Protein AF-A0A382AWS0-F1 (afdb_monomer_lite)

Foldseek 3Di:
DAEEEEACPQQSVLVVVLCVVVVGHYAYEDCPDDDPPYDNPDDFLVRLVVHPEYEYELVDDCCVSPVPCRCPPRHYAYLQQVLLVQADAQEEEEEEDDDQVVVLVVVPVVDPQEDEEEPDDHRSSVPGPVVRNYYYYYYDLSNVVPHPDDDHPHYHYDYQDDDPCVPQVDSVSSVD

pLDDT: mean 94.0, std 4.24, range [75.38, 98.38]

Organism: NCBI:txid408172

InterPro domains:
  IPR005762 UDP-N-acetylmuramoylalanine-D-glutamate ligase MurD [PTHR43692] (3-175)
  IPR013221 Mur ligase, central [PF08245] (94-174)
  IPR018109 Folylpolyglutamate synthetase, conserved site [PS01011] (92-115)
  IPR036565 Mur-like, catalytic domain superfamily [G3DSA:3.40.1190.10] (78-176)
  IPR036565 Mur-like, catalytic domain superfamily [SSF53623] (85-174)

Radius of gyration: 16.91 Å; chains: 1; bounding box: 41×42×32 Å

Sequence (176 aa):
MKSLIFGYGITGRSFARYLQDKGIDFDIYDEEVRETPVFWQLPDREKLKSYEMVYLSPGINIKKIYPNGEFDQIPYLTDMDIFFQEDNSYKIGITGTNGKSTCCHHLNQILDDSQLIGNIGKPVLDNINTGCEYSIIELSSFQIEKVKEIKLDLGVLLNIAPDHIDHHGSFKEYSR

Structure (mmCIF, N/CA/C/O backbone):
data_AF-A0A382AWS0-F1
#
_entry.id   AF-A0A382AWS0-F1
#
loop_
_atom_site.group_PDB
_atom_site.id
_atom_site.type_symbol
_atom_site.label_atom_id
_atom_site.label_alt_id
_atom_site.label_comp_id
_atom_site.label_asym_id
_atom_site.label_entity_id
_atom_site.label_seq_id
_atom_site.pdbx_PDB_ins_code
_atom_site.Cartn_x
_atom_site.Cartn_y
_atom_site.Cartn_z
_atom_site.occupancy
_atom_site.B_iso_or_equiv
_atom_site.auth_seq_id
_atom_site.auth_comp_id
_atom_site.auth_asym_id
_atom_site.auth_atom_id
_atom_site.pdbx_PDB_model_num
ATOM 1 N N . MET A 1 1 ? 5.147 15.877 16.664 1.00 75.38 1 MET A N 1
ATOM 2 C CA . MET A 1 1 ? 5.651 16.579 15.459 1.00 75.38 1 MET A CA 1
ATOM 3 C C . MET A 1 1 ? 4.615 16.353 14.360 1.00 75.38 1 MET A C 1
ATOM 5 O O . MET A 1 1 ? 3.683 15.600 14.604 1.00 75.38 1 MET A O 1
ATOM 9 N N . LYS A 1 2 ? 4.666 17.034 13.208 1.00 93.31 2 LYS A N 1
ATOM 10 C CA . LYS A 1 2 ? 3.691 16.744 12.139 1.00 93.31 2 LYS A CA 1
ATOM 11 C C . LYS A 1 2 ? 4.070 15.468 11.390 1.00 93.31 2 LYS A C 1
ATOM 13 O O . LYS A 1 2 ? 5.247 15.116 11.321 1.00 93.31 2 LYS A O 1
ATOM 18 N N . SER A 1 3 ? 3.081 14.819 10.794 1.00 97.56 3 SER A N 1
ATOM 19 C CA . SER A 1 3 ? 3.272 13.772 9.789 1.00 97.56 3 SER A CA 1
ATOM 20 C C . SER A 1 3 ? 3.318 14.359 8.374 1.00 97.56 3 SER A C 1
ATOM 22 O O . SER A 1 3 ? 2.871 15.483 8.147 1.00 97.56 3 SER A O 1
ATOM 24 N N . LEU A 1 4 ? 3.829 13.600 7.406 1.00 98.31 4 LEU A N 1
ATOM 25 C CA . LEU A 1 4 ? 3.784 13.968 5.989 1.00 98.31 4 LEU A CA 1
ATOM 26 C C . LEU A 1 4 ? 3.063 12.895 5.186 1.00 98.31 4 LEU A C 1
ATOM 28 O O . LEU A 1 4 ? 3.493 11.749 5.190 1.00 98.31 4 LEU A O 1
ATOM 32 N N . ILE A 1 5 ? 2.036 13.269 4.430 1.00 98.19 5 ILE A N 1
ATOM 33 C CA . ILE A 1 5 ? 1.495 12.424 3.361 1.00 98.19 5 ILE A CA 1
ATOM 34 C C . ILE A 1 5 ? 2.299 12.697 2.089 1.00 98.19 5 ILE A C 1
ATOM 36 O O . ILE A 1 5 ? 2.372 13.839 1.634 1.00 98.19 5 ILE A O 1
ATOM 40 N N . PHE A 1 6 ? 2.905 11.656 1.521 1.00 97.38 6 PHE A N 1
ATOM 41 C CA . PHE A 1 6 ? 3.746 11.739 0.329 1.00 97.38 6 PHE A CA 1
ATOM 42 C C . PHE A 1 6 ? 3.038 11.067 -0.859 1.00 97.38 6 PHE A C 1
ATOM 44 O O . PHE A 1 6 ? 3.003 9.838 -0.978 1.00 97.38 6 PHE A O 1
ATOM 51 N N . GLY A 1 7 ? 2.468 11.894 -1.736 1.00 96.19 7 GLY A N 1
ATOM 52 C CA . GLY A 1 7 ? 1.540 11.524 -2.806 1.00 96.19 7 GLY A CA 1
ATOM 53 C C . GLY A 1 7 ? 0.082 11.626 -2.345 1.00 96.19 7 GLY A C 1
ATOM 54 O O . GLY A 1 7 ? -0.287 11.055 -1.320 1.00 96.19 7 GLY A O 1
ATOM 55 N N . TYR A 1 8 ? -0.756 12.327 -3.112 1.00 95.75 8 TYR A N 1
ATOM 56 C CA . TYR A 1 8 ? -2.131 12.712 -2.773 1.00 95.75 8 TYR A CA 1
ATOM 57 C C . TYR A 1 8 ? -3.190 12.240 -3.789 1.00 95.75 8 TYR A C 1
ATOM 59 O O . TYR A 1 8 ? -4.242 12.858 -3.983 1.00 95.75 8 TYR A O 1
ATOM 67 N N . GLY A 1 9 ? -2.932 11.086 -4.409 1.00 92.75 9 GLY A N 1
ATOM 68 C CA . GLY A 1 9 ? -3.926 10.328 -5.172 1.00 92.75 9 GLY A CA 1
ATOM 69 C C . GLY A 1 9 ? -4.973 9.642 -4.279 1.00 92.75 9 GLY A C 1
ATOM 70 O O . GLY A 1 9 ? -5.247 10.065 -3.156 1.00 92.75 9 GLY A O 1
ATOM 71 N N . ILE A 1 10 ? -5.551 8.538 -4.761 1.00 92.56 10 ILE A N 1
ATOM 72 C CA . ILE A 1 10 ? -6.589 7.778 -4.039 1.00 92.56 10 ILE A CA 1
ATOM 73 C C . ILE A 1 10 ? -6.101 7.328 -2.646 1.00 92.56 10 ILE A C 1
ATOM 75 O O . ILE A 1 10 ? -6.757 7.625 -1.645 1.00 92.56 10 ILE A O 1
ATOM 79 N N . THR A 1 11 ? -4.928 6.687 -2.567 1.00 93.88 11 THR A N 1
ATOM 80 C CA . THR A 1 11 ? -4.316 6.257 -1.296 1.00 93.88 11 THR A CA 1
ATOM 81 C C . THR A 1 11 ? -3.937 7.442 -0.407 1.00 93.88 11 THR A C 1
ATOM 83 O O . THR A 1 11 ? -4.254 7.446 0.777 1.00 93.88 11 THR A O 1
ATOM 86 N N . GLY A 1 12 ? -3.339 8.494 -0.973 1.00 95.62 12 GLY A N 1
ATOM 87 C CA . GLY A 1 12 ? -2.989 9.716 -0.242 1.00 95.62 12 GLY A CA 1
ATOM 88 C C . GLY A 1 12 ? -4.177 10.383 0.452 1.00 95.62 12 GLY A C 1
ATOM 89 O O . GLY A 1 12 ? -4.099 10.787 1.611 1.00 95.62 12 GLY A O 1
ATOM 90 N N . ARG A 1 13 ? -5.325 10.441 -0.230 1.00 95.50 13 ARG A N 1
ATOM 91 C CA . ARG A 1 13 ? -6.574 10.950 0.355 1.00 95.50 13 ARG A CA 1
ATOM 92 C C . ARG A 1 13 ? -7.122 10.027 1.446 1.00 95.50 13 ARG A C 1
ATOM 94 O O . ARG A 1 13 ? -7.746 10.520 2.381 1.00 95.50 13 ARG A O 1
ATOM 101 N N . SER A 1 14 ? -6.884 8.720 1.347 1.00 97.00 14 SER A N 1
ATOM 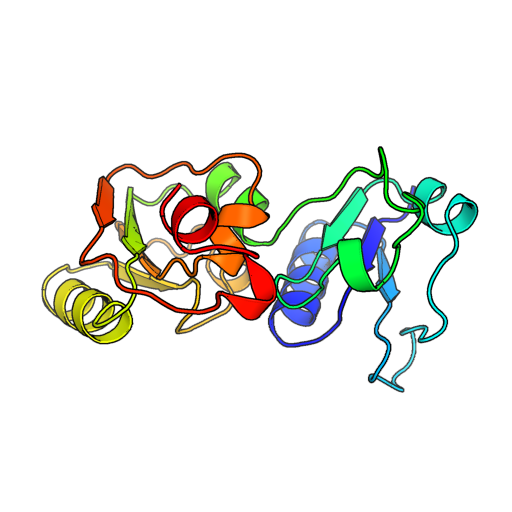102 C CA . SER A 1 14 ? -7.226 7.755 2.399 1.00 97.00 14 SER A CA 1
ATOM 103 C C . SER A 1 14 ? -6.337 7.919 3.637 1.00 97.00 14 SER A C 1
ATOM 105 O O . SER A 1 14 ? -6.866 7.966 4.743 1.00 97.00 14 SER A O 1
ATOM 107 N N . PHE A 1 15 ? -5.030 8.174 3.474 1.00 97.75 15 PHE A N 1
ATOM 108 C CA . PHE A 1 15 ? -4.171 8.582 4.595 1.00 97.75 15 PHE A CA 1
ATOM 109 C C . PHE A 1 15 ? -4.682 9.850 5.279 1.00 97.75 15 PHE A C 1
ATOM 111 O O . PHE A 1 15 ? -4.706 9.905 6.501 1.00 97.75 15 PHE A O 1
ATOM 118 N N . ALA A 1 16 ? -5.117 10.862 4.521 1.00 97.00 16 ALA A N 1
ATOM 119 C CA . ALA A 1 16 ? -5.625 12.098 5.119 1.00 97.00 16 ALA A CA 1
ATOM 120 C C . ALA A 1 16 ? -6.852 11.853 6.004 1.00 97.00 16 ALA A C 1
ATOM 122 O O . ALA A 1 16 ? -6.900 12.379 7.112 1.00 97.00 16 ALA A O 1
ATOM 123 N N . ARG A 1 17 ? -7.802 11.021 5.551 1.00 97.19 17 ARG A N 1
ATOM 124 C CA . ARG A 1 17 ? -8.948 10.599 6.375 1.00 97.19 17 ARG A CA 1
ATOM 125 C C . ARG A 1 17 ? -8.486 9.844 7.620 1.00 97.19 17 ARG A C 1
ATOM 127 O O . ARG A 1 17 ? -8.829 10.236 8.726 1.00 97.19 17 ARG A O 1
ATOM 134 N N . TYR A 1 18 ? -7.631 8.839 7.437 1.00 97.81 18 TYR A N 1
ATOM 135 C CA . TYR A 1 18 ? -7.083 8.034 8.527 1.00 97.81 18 TYR A CA 1
ATOM 136 C C . TYR A 1 18 ? -6.382 8.885 9.604 1.00 97.81 18 TYR A C 1
ATOM 138 O O . TYR A 1 18 ? -6.641 8.730 10.795 1.00 97.81 18 TYR A O 1
ATOM 146 N N . LEU A 1 19 ? -5.515 9.819 9.202 1.00 97.25 19 LEU A N 1
ATOM 147 C CA . LEU A 1 19 ? -4.793 10.691 10.133 1.00 97.25 19 LEU A CA 1
ATOM 148 C C . LEU A 1 19 ? -5.716 11.701 10.811 1.00 97.25 19 LEU A C 1
ATOM 150 O O . LEU A 1 19 ? -5.556 11.959 12.004 1.00 97.25 19 LEU A O 1
ATOM 154 N N . GLN A 1 20 ? -6.698 12.232 10.080 1.00 96.88 20 GLN A N 1
ATOM 155 C CA . GLN A 1 20 ? -7.714 13.115 10.640 1.00 96.88 20 GLN A CA 1
ATOM 156 C C . GLN A 1 20 ? -8.530 12.405 11.730 1.00 96.88 20 GLN A C 1
ATOM 158 O O . GLN A 1 20 ? -8.710 12.970 12.808 1.00 96.88 20 GLN A O 1
ATOM 163 N N . ASP A 1 21 ? -8.950 11.161 11.495 1.00 96.62 21 ASP A N 1
ATOM 164 C CA . ASP A 1 21 ? -9.706 10.360 12.467 1.00 96.62 21 ASP A CA 1
ATOM 165 C C . ASP A 1 21 ? -8.879 10.033 13.723 1.00 96.62 21 ASP A C 1
ATOM 167 O O . ASP A 1 21 ? -9.413 9.976 14.832 1.00 96.62 21 ASP A O 1
ATOM 171 N N . LYS A 1 22 ? -7.556 9.876 13.578 1.00 95.88 22 LYS A N 1
ATOM 172 C CA . LYS A 1 22 ? -6.616 9.677 14.697 1.00 95.88 22 LYS A CA 1
ATOM 173 C C . LYS A 1 22 ? -6.208 10.988 15.388 1.00 95.88 22 LYS A C 1
ATOM 175 O O . LYS A 1 22 ? -5.475 10.941 16.374 1.00 95.88 22 LYS A O 1
ATOM 180 N N . GLY A 1 23 ? -6.649 12.148 14.891 1.00 96.88 23 GLY A N 1
ATOM 181 C CA . GLY A 1 23 ? -6.269 13.462 15.420 1.00 96.88 23 GLY A CA 1
ATOM 182 C C . GLY A 1 23 ? -4.785 13.800 15.231 1.00 96.88 23 GLY A C 1
ATOM 183 O O . GLY A 1 23 ? -4.210 14.518 16.047 1.00 96.88 23 GLY A O 1
ATOM 184 N N . ILE A 1 24 ? -4.150 13.253 14.191 1.00 96.75 24 ILE A N 1
ATOM 185 C CA . ILE A 1 24 ? -2.736 13.473 13.877 1.00 96.75 24 ILE A CA 1
ATOM 186 C C . ILE A 1 24 ? -2.628 14.615 12.867 1.00 96.75 24 ILE A C 1
ATOM 188 O O . ILE A 1 24 ? -3.191 14.538 11.779 1.00 96.75 24 ILE A O 1
ATOM 192 N N . ASP A 1 25 ? -1.854 15.650 13.194 1.00 97.12 25 ASP A N 1
ATOM 193 C CA . ASP A 1 25 ? -1.564 16.735 12.256 1.00 97.12 25 ASP A CA 1
ATOM 194 C C . ASP A 1 25 ? -0.640 16.266 11.127 1.00 97.12 25 ASP A C 1
ATOM 196 O O . ASP A 1 25 ? 0.385 15.614 11.362 1.00 97.12 25 ASP A O 1
ATOM 200 N N . PHE A 1 26 ? -0.948 16.679 9.898 1.00 97.81 26 PHE A N 1
ATOM 201 C CA . PHE A 1 26 ? -0.143 16.353 8.728 1.00 97.81 26 PHE A CA 1
ATOM 202 C C . PHE A 1 26 ? -0.007 17.517 7.747 1.00 97.81 26 PHE A C 1
ATOM 204 O O . PHE A 1 26 ? -0.849 18.413 7.684 1.00 97.81 26 PHE A O 1
ATOM 211 N N . ASP A 1 27 ? 1.071 17.474 6.969 1.00 97.69 27 ASP A N 1
ATOM 212 C CA . ASP A 1 27 ? 1.194 18.207 5.712 1.00 97.69 27 ASP A CA 1
ATOM 213 C C . ASP A 1 27 ? 1.072 17.229 4.530 1.00 97.69 27 ASP A C 1
ATOM 215 O O . ASP A 1 27 ? 1.159 16.009 4.698 1.00 97.69 27 ASP A O 1
ATOM 219 N N . ILE A 1 28 ? 0.878 17.760 3.322 1.00 97.88 28 ILE A N 1
ATOM 220 C CA . ILE A 1 28 ? 0.665 16.961 2.112 1.00 97.88 28 ILE A CA 1
ATOM 221 C C . ILE A 1 28 ? 1.634 17.414 1.022 1.00 97.88 28 ILE A C 1
ATOM 223 O O . ILE A 1 28 ? 1.638 18.588 0.647 1.00 97.88 28 ILE A O 1
ATOM 227 N N . TYR A 1 29 ? 2.406 16.469 0.492 1.00 97.25 29 TYR A N 1
ATOM 228 C CA . TYR A 1 29 ? 3.210 16.638 -0.713 1.00 97.25 29 TYR A CA 1
ATOM 229 C C . TYR A 1 29 ? 2.594 15.881 -1.890 1.00 97.25 29 TYR A C 1
ATOM 231 O O . TYR A 1 29 ? 2.312 14.689 -1.766 1.00 97.25 29 TYR A O 1
ATOM 239 N N . ASP A 1 30 ? 2.464 16.538 -3.041 1.00 96.62 30 ASP A N 1
ATOM 240 C CA . ASP A 1 30 ? 2.189 15.880 -4.321 1.00 96.62 30 ASP A CA 1
ATOM 241 C C . ASP A 1 30 ? 2.669 16.751 -5.496 1.00 96.62 30 ASP A C 1
ATOM 243 O O . ASP A 1 30 ? 2.412 17.955 -5.534 1.00 96.62 30 ASP A O 1
ATOM 247 N N . GLU A 1 31 ? 3.386 16.154 -6.453 1.00 94.00 31 GLU A N 1
ATOM 248 C CA . GLU A 1 31 ? 3.977 16.867 -7.595 1.00 94.00 31 GLU A CA 1
ATOM 249 C C . GLU A 1 31 ? 2.931 17.410 -8.582 1.00 94.00 31 GLU A C 1
ATOM 251 O O . GLU A 1 31 ? 3.162 18.445 -9.215 1.00 94.00 31 GLU A O 1
ATOM 256 N N . GLU A 1 32 ? 1.768 16.771 -8.705 1.00 91.81 32 GLU A N 1
ATOM 257 C CA . GLU A 1 32 ? 0.755 17.065 -9.725 1.00 91.81 32 GLU A CA 1
ATOM 258 C C . GLU A 1 32 ? -0.453 17.824 -9.158 1.00 91.81 32 GLU A C 1
ATOM 260 O O . GLU A 1 32 ? -1.100 18.590 -9.876 1.00 91.81 32 GLU A O 1
ATOM 265 N N . VAL A 1 33 ? -0.735 17.693 -7.860 1.00 91.69 33 VAL A N 1
ATOM 266 C CA . VAL A 1 33 ? -1.869 18.375 -7.219 1.00 91.69 33 VAL A CA 1
ATOM 267 C C . VAL A 1 33 ? -1.560 19.857 -6.963 1.00 91.69 33 VAL A C 1
ATOM 269 O O . VAL A 1 33 ? -0.472 20.243 -6.533 1.00 91.69 33 VAL A O 1
ATOM 272 N N . ARG A 1 34 ? -2.534 20.727 -7.257 1.00 89.06 34 ARG A N 1
ATOM 273 C CA . ARG A 1 34 ? -2.446 22.197 -7.112 1.00 89.06 34 ARG A CA 1
ATOM 274 C C . ARG A 1 34 ? -3.523 22.761 -6.175 1.00 89.06 34 ARG A C 1
ATOM 276 O O . ARG A 1 34 ? -3.981 23.886 -6.346 1.00 89.06 34 ARG A O 1
ATOM 283 N N . GLU A 1 35 ? -3.947 21.962 -5.205 1.00 87.56 35 GLU A N 1
ATOM 284 C CA . GLU A 1 35 ? -4.944 22.312 -4.187 1.00 87.56 35 GLU A CA 1
ATOM 285 C C . GLU A 1 35 ? -4.238 22.780 -2.908 1.00 87.56 35 GLU A C 1
ATOM 287 O O . GLU A 1 35 ? -3.207 22.231 -2.536 1.00 87.56 35 GLU A O 1
ATOM 292 N N . THR A 1 36 ? -4.775 23.763 -2.184 1.00 80.31 36 THR A N 1
ATOM 293 C CA . THR A 1 36 ? -4.294 24.056 -0.825 1.00 80.31 36 THR A CA 1
ATOM 294 C C . THR A 1 36 ? -4.895 23.047 0.165 1.00 80.31 36 THR A C 1
ATOM 296 O O . THR A 1 36 ? -6.064 22.691 0.017 1.00 80.31 36 THR A O 1
ATOM 299 N N . PRO A 1 37 ? -4.149 22.576 1.185 1.00 87.56 37 PRO A N 1
ATOM 300 C CA . PRO A 1 37 ? -2.801 22.974 1.612 1.00 87.56 37 PRO A CA 1
ATOM 301 C C . PRO A 1 37 ? -1.655 22.103 1.037 1.00 87.56 37 PRO A C 1
ATOM 303 O O . PRO A 1 37 ? -0.622 21.952 1.687 1.00 87.56 37 PRO A O 1
ATOM 306 N N . VAL A 1 38 ? -1.813 21.512 -0.152 1.00 95.38 38 VAL A N 1
ATOM 307 C CA . VAL A 1 38 ? -0.793 20.646 -0.769 1.00 95.38 38 VAL A CA 1
ATOM 308 C C . VAL A 1 38 ? 0.377 21.477 -1.290 1.00 95.38 38 VAL A C 1
ATOM 310 O O . VAL A 1 38 ? 0.187 22.468 -1.998 1.00 95.38 38 VAL A O 1
ATOM 313 N N . PHE A 1 39 ? 1.601 21.064 -0.964 1.00 96.38 39 PHE A N 1
ATOM 314 C CA . PHE A 1 39 ? 2.808 21.622 -1.566 1.00 96.38 39 PHE A CA 1
ATOM 315 C C . PHE A 1 39 ? 3.362 20.683 -2.644 1.00 96.38 39 PHE A C 1
ATOM 317 O O . PHE A 1 39 ? 3.321 19.466 -2.508 1.00 96.38 39 PHE A O 1
ATOM 324 N N . TRP A 1 40 ? 3.903 21.261 -3.717 1.00 94.19 40 TRP A N 1
ATOM 325 C CA . TRP A 1 40 ? 4.338 20.523 -4.915 1.00 94.19 40 TRP A CA 1
ATOM 326 C C . TRP A 1 40 ? 5.848 20.544 -5.148 1.00 94.19 40 TRP A C 1
ATOM 328 O O . TRP A 1 40 ? 6.363 19.835 -6.008 1.00 94.19 40 TRP A O 1
ATOM 338 N N . GLN A 1 41 ? 6.582 21.356 -4.387 1.00 93.75 41 GLN A N 1
ATOM 339 C CA . GLN A 1 41 ? 8.040 21.320 -4.403 1.00 93.75 41 GLN A CA 1
ATOM 340 C C . GLN A 1 41 ? 8.522 20.110 -3.611 1.00 93.75 41 GLN A C 1
ATOM 342 O O . GLN A 1 41 ? 8.128 19.932 -2.456 1.00 93.75 41 GLN A O 1
ATOM 347 N N . LEU A 1 42 ? 9.365 19.294 -4.245 1.00 95.19 42 LEU A N 1
ATOM 348 C CA . LEU A 1 42 ? 9.935 18.107 -3.626 1.00 95.19 42 LEU A CA 1
ATOM 349 C C . LEU A 1 42 ? 10.645 18.495 -2.316 1.00 95.19 42 LEU A C 1
ATOM 351 O O . LEU A 1 42 ? 11.516 19.369 -2.349 1.00 95.19 42 LEU A O 1
ATOM 355 N N . PRO A 1 43 ? 10.274 17.909 -1.161 1.00 95.81 43 PRO A N 1
ATOM 356 C CA . PRO A 1 43 ? 10.908 18.254 0.100 1.00 95.81 43 PRO A CA 1
ATOM 357 C C . PRO A 1 43 ? 12.351 17.747 0.109 1.00 95.81 43 PRO A C 1
ATOM 359 O O . PRO A 1 43 ? 12.628 16.624 -0.316 1.00 95.81 43 PRO A O 1
ATOM 362 N N . ASP A 1 44 ? 13.272 18.571 0.598 1.00 95.62 44 ASP A N 1
ATOM 363 C CA . ASP A 1 44 ? 14.650 18.148 0.823 1.00 95.62 44 ASP A CA 1
ATOM 364 C C . ASP A 1 44 ? 14.760 17.237 2.058 1.00 95.62 44 ASP A C 1
ATOM 366 O O . ASP A 1 44 ? 13.801 17.013 2.805 1.00 95.62 44 ASP A O 1
ATOM 370 N N . ARG A 1 45 ? 15.959 16.695 2.281 1.00 95.25 45 ARG A N 1
ATOM 371 C CA . ARG A 1 45 ? 16.222 15.777 3.392 1.00 95.25 45 ARG A CA 1
ATOM 372 C C . ARG A 1 45 ? 15.949 16.399 4.762 1.00 95.25 45 ARG A C 1
ATOM 374 O O . ARG A 1 45 ? 15.472 15.704 5.655 1.00 95.25 45 ARG A O 1
ATOM 381 N N . GLU A 1 46 ? 16.257 17.678 4.944 1.00 95.31 46 GLU A N 1
ATOM 382 C CA . GLU A 1 46 ? 16.068 18.356 6.229 1.00 95.31 46 GLU A CA 1
ATOM 383 C C . GLU A 1 46 ? 14.580 18.560 6.522 1.00 95.31 46 GLU A C 1
ATOM 385 O O . GLU A 1 46 ? 14.120 18.273 7.628 1.00 95.31 46 GLU A O 1
ATOM 390 N N . LYS A 1 47 ? 13.791 18.928 5.506 1.00 95.50 47 LYS A N 1
ATOM 391 C CA . LYS A 1 47 ? 12.334 18.979 5.610 1.00 95.50 47 LYS A CA 1
ATOM 392 C C . LYS A 1 47 ? 11.746 17.596 5.879 1.00 95.50 47 LYS A C 1
ATOM 394 O O . LYS A 1 47 ? 10.901 17.481 6.761 1.00 95.50 47 LYS A O 1
ATOM 399 N N . LEU A 1 48 ? 12.207 16.544 5.198 1.00 96.56 48 LEU A N 1
ATOM 400 C CA . LEU A 1 48 ? 11.758 15.171 5.464 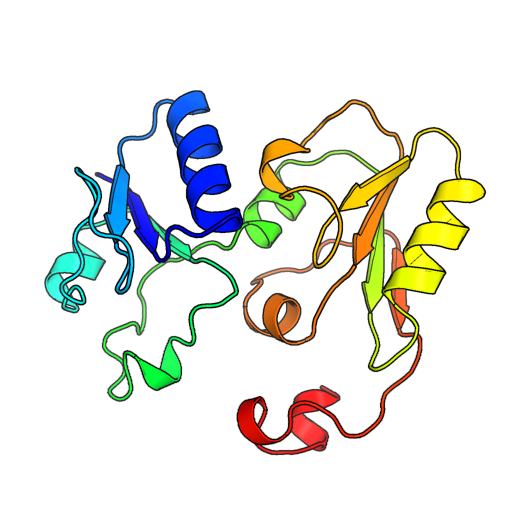1.00 96.56 48 LEU A CA 1
ATOM 401 C C . LEU A 1 48 ? 12.022 14.745 6.916 1.00 96.56 48 LEU A C 1
ATOM 403 O O . LEU A 1 48 ? 11.125 14.216 7.562 1.00 96.56 48 LEU A O 1
ATOM 407 N N . LYS A 1 49 ? 13.213 15.035 7.455 1.00 95.81 49 LYS A N 1
ATOM 408 C CA . LYS A 1 49 ? 13.574 14.738 8.853 1.00 95.81 49 LYS A CA 1
ATOM 409 C C . LYS A 1 49 ? 12.790 15.544 9.890 1.00 95.81 49 LYS A C 1
ATOM 411 O O . LYS A 1 49 ? 12.773 15.160 11.055 1.00 95.81 49 LYS A O 1
ATOM 416 N N . SER A 1 50 ? 12.180 16.661 9.496 1.00 96.00 50 SER A N 1
ATOM 417 C CA . SER A 1 50 ? 11.339 17.457 10.398 1.00 96.00 50 SER A CA 1
ATOM 418 C C . SER A 1 50 ? 9.991 16.788 10.709 1.00 96.00 50 SER A C 1
ATOM 420 O O . SER A 1 50 ? 9.339 17.154 11.691 1.00 96.00 50 SER A O 1
ATOM 422 N N . TYR A 1 51 ? 9.583 15.804 9.897 1.00 97.44 51 TYR A N 1
ATOM 423 C CA . TYR A 1 51 ? 8.361 15.036 10.101 1.00 97.44 51 TYR A CA 1
ATOM 424 C C . TYR A 1 51 ? 8.605 13.814 10.986 1.00 97.44 51 TYR A C 1
ATOM 426 O O . TYR A 1 51 ? 9.643 13.161 10.922 1.00 97.44 51 TYR A O 1
ATOM 434 N N . GLU A 1 52 ? 7.603 13.485 11.795 1.00 96.81 52 GLU A N 1
ATOM 435 C CA . GLU A 1 52 ? 7.628 12.324 12.687 1.00 96.81 52 GLU A CA 1
ATOM 436 C C . GLU A 1 52 ? 7.533 11.001 11.918 1.00 96.81 52 GLU A C 1
ATOM 438 O O . GLU A 1 52 ? 8.206 10.023 12.239 1.00 96.81 52 GLU A O 1
ATOM 443 N N . MET A 1 53 ? 6.688 10.988 10.888 1.00 97.38 53 MET A N 1
ATOM 444 C CA . MET A 1 53 ? 6.433 9.836 10.035 1.00 97.38 53 MET A CA 1
ATOM 445 C C . MET A 1 53 ? 6.026 10.305 8.641 1.00 97.38 53 MET A C 1
ATOM 447 O O . MET A 1 53 ? 5.253 11.259 8.497 1.00 97.38 53 MET A O 1
ATOM 451 N N . VAL A 1 54 ? 6.511 9.603 7.617 1.00 97.75 54 VAL A N 1
ATOM 452 C CA . VAL A 1 54 ? 6.058 9.769 6.234 1.00 97.75 54 VAL A CA 1
ATOM 453 C C . VAL A 1 54 ? 5.058 8.670 5.872 1.00 97.75 54 VAL A C 1
ATOM 455 O O . VAL A 1 54 ? 5.342 7.487 5.999 1.00 97.75 54 VAL A O 1
ATOM 458 N N . TYR A 1 55 ? 3.892 9.042 5.369 1.00 97.56 55 TYR A N 1
ATOM 459 C CA . TYR A 1 55 ? 2.873 8.134 4.854 1.00 97.56 55 TYR A CA 1
ATOM 460 C C . TYR A 1 55 ? 2.991 8.093 3.335 1.00 97.56 55 TYR A C 1
ATOM 462 O O . TYR A 1 55 ? 2.630 9.044 2.637 1.00 97.56 55 TYR A O 1
ATOM 470 N N . LEU A 1 56 ? 3.596 7.022 2.833 1.00 96.12 56 LEU A N 1
ATOM 471 C CA . LEU A 1 56 ? 4.064 6.916 1.459 1.00 96.12 56 LEU A CA 1
ATOM 472 C C . LEU A 1 56 ? 3.019 6.237 0.576 1.00 96.12 56 LEU A C 1
ATOM 474 O O . LEU A 1 56 ? 2.686 5.069 0.773 1.00 96.12 56 LEU A O 1
ATOM 478 N N . SER A 1 57 ? 2.553 6.944 -0.454 1.00 93.06 57 SER A N 1
ATOM 479 C CA . SER A 1 57 ? 1.679 6.349 -1.467 1.00 93.06 57 SER A CA 1
ATOM 480 C C . SER A 1 57 ? 2.419 5.294 -2.313 1.00 93.06 57 SER A C 1
ATOM 482 O O . SER A 1 57 ? 3.556 5.524 -2.740 1.00 93.06 57 SER A O 1
ATOM 484 N N . PRO A 1 58 ? 1.772 4.166 -2.671 1.00 86.56 58 PRO A N 1
ATOM 485 C CA . PRO A 1 58 ? 2.415 3.051 -3.370 1.00 86.56 58 PRO A CA 1
ATOM 486 C C . PRO A 1 58 ? 2.851 3.382 -4.803 1.00 86.56 58 PRO A C 1
ATOM 488 O O . PRO A 1 58 ? 3.697 2.681 -5.348 1.00 86.56 58 PRO A O 1
ATOM 491 N N . GLY A 1 59 ? 2.338 4.449 -5.420 1.00 86.81 59 GLY A N 1
ATOM 492 C CA . GLY A 1 59 ? 2.788 4.907 -6.743 1.00 86.81 59 GLY A CA 1
ATOM 493 C C . GLY A 1 59 ? 4.153 5.609 -6.738 1.00 86.81 59 GLY A C 1
ATOM 494 O O . GLY A 1 59 ? 4.779 5.748 -7.784 1.00 86.81 59 GLY A O 1
ATOM 495 N N . ILE A 1 60 ? 4.652 6.029 -5.572 1.00 90.38 60 ILE A N 1
ATOM 496 C CA . ILE A 1 60 ? 5.872 6.835 -5.468 1.00 90.38 60 ILE A CA 1
ATOM 497 C C . ILE A 1 60 ? 7.110 5.943 -5.564 1.00 90.38 60 ILE A C 1
ATOM 499 O O . ILE A 1 60 ? 7.291 5.022 -4.765 1.00 90.38 60 ILE A O 1
ATOM 503 N N . ASN A 1 61 ? 7.985 6.210 -6.535 1.00 89.94 61 ASN A N 1
ATOM 504 C CA . ASN A 1 61 ? 9.278 5.538 -6.660 1.00 89.94 61 ASN A CA 1
ATOM 505 C C . ASN A 1 61 ? 10.374 6.384 -5.991 1.00 89.94 61 ASN A C 1
ATOM 507 O O . ASN A 1 61 ? 10.917 7.304 -6.602 1.00 89.94 61 ASN A O 1
ATOM 511 N N . ILE A 1 62 ? 10.703 6.053 -4.736 1.00 91.00 62 ILE A N 1
ATOM 512 C CA . ILE A 1 62 ? 11.709 6.776 -3.940 1.00 91.00 62 ILE A CA 1
ATOM 513 C C . ILE A 1 62 ? 13.063 6.816 -4.656 1.00 91.00 62 ILE A C 1
ATOM 515 O O . ILE A 1 62 ? 13.658 7.882 -4.740 1.00 91.00 62 ILE A O 1
ATOM 519 N N . LYS A 1 63 ? 13.528 5.691 -5.219 1.00 88.38 63 LYS A N 1
ATOM 520 C CA . LYS A 1 63 ? 14.844 5.598 -5.881 1.00 88.38 63 LYS A CA 1
ATOM 521 C C . LYS A 1 63 ? 14.956 6.546 -7.079 1.00 88.38 63 LYS A C 1
ATOM 523 O O . LYS A 1 63 ? 16.034 7.055 -7.362 1.00 88.38 63 LYS A O 1
ATOM 528 N N . LYS A 1 64 ? 13.844 6.782 -7.784 1.00 90.31 64 LYS A N 1
ATOM 529 C CA . LYS A 1 64 ? 13.788 7.715 -8.917 1.00 90.31 64 LYS A CA 1
ATOM 530 C C . LYS A 1 64 ? 13.797 9.177 -8.463 1.00 90.31 64 LYS A C 1
ATOM 532 O O . LYS A 1 64 ? 14.422 10.005 -9.116 1.00 90.31 64 LYS A O 1
ATOM 537 N N . ILE A 1 65 ? 13.080 9.487 -7.386 1.00 93.00 65 ILE A N 1
ATOM 538 C CA . ILE A 1 65 ? 12.881 10.860 -6.898 1.00 93.00 65 ILE A CA 1
ATOM 539 C C . ILE A 1 65 ? 14.063 11.339 -6.040 1.00 93.00 65 ILE A C 1
ATOM 541 O O . ILE A 1 65 ? 14.445 12.503 -6.112 1.00 93.00 65 ILE A O 1
ATOM 545 N N . TYR A 1 66 ? 14.662 10.433 -5.269 1.00 94.88 66 TYR A N 1
ATOM 546 C CA . TYR A 1 66 ? 15.788 10.675 -4.367 1.00 94.88 66 TYR A CA 1
ATOM 547 C C . TYR A 1 66 ? 16.958 9.738 -4.708 1.00 94.88 66 TYR A C 1
ATOM 549 O O . TYR A 1 66 ? 17.237 8.784 -3.973 1.00 94.88 66 TYR A O 1
ATOM 557 N N . PRO A 1 67 ? 17.626 9.956 -5.857 1.00 93.19 67 PRO A N 1
ATOM 558 C CA . PRO A 1 67 ? 18.648 9.045 -6.365 1.00 93.19 67 PRO A CA 1
ATOM 559 C C . PRO A 1 67 ? 19.945 9.047 -5.545 1.00 93.19 67 PRO A C 1
ATOM 561 O O . PRO A 1 67 ? 20.739 8.120 -5.690 1.00 93.19 67 PRO A O 1
ATOM 564 N N . ASN A 1 68 ? 20.180 10.051 -4.689 1.00 93.56 68 ASN A N 1
ATOM 565 C CA . ASN A 1 68 ? 21.408 10.171 -3.895 1.00 93.56 68 ASN A CA 1
ATOM 566 C C . ASN A 1 68 ? 21.208 9.765 -2.424 1.00 93.56 68 ASN A C 1
ATOM 568 O O . ASN A 1 68 ? 22.031 10.115 -1.575 1.00 93.56 68 ASN A O 1
ATOM 572 N N . GLY A 1 69 ? 20.123 9.052 -2.105 1.00 90.94 69 GLY A N 1
ATOM 573 C CA . GLY A 1 69 ? 19.842 8.592 -0.742 1.00 90.94 69 GLY A CA 1
ATOM 574 C C . GLY A 1 69 ? 19.303 9.693 0.174 1.00 90.94 69 GLY A C 1
ATOM 575 O O . GLY A 1 69 ? 19.431 9.629 1.397 1.00 90.94 69 GLY A O 1
ATOM 576 N N . GLU A 1 70 ? 18.688 10.738 -0.380 1.00 93.69 70 GLU A N 1
ATOM 577 C CA . GLU A 1 70 ? 18.079 11.812 0.410 1.00 93.69 70 GLU A CA 1
ATOM 578 C C . GLU A 1 70 ? 16.935 11.296 1.304 1.00 93.69 70 GLU A C 1
ATOM 580 O O . GLU A 1 70 ? 16.694 11.852 2.376 1.00 93.69 70 GLU A O 1
ATOM 585 N N . PHE A 1 71 ? 16.282 10.203 0.893 1.00 95.19 71 PHE A N 1
ATOM 586 C CA . PHE A 1 71 ? 15.238 9.510 1.653 1.00 95.19 71 PHE A CA 1
ATOM 587 C C . PHE A 1 71 ? 15.789 8.426 2.600 1.00 95.19 71 PHE A C 1
ATOM 5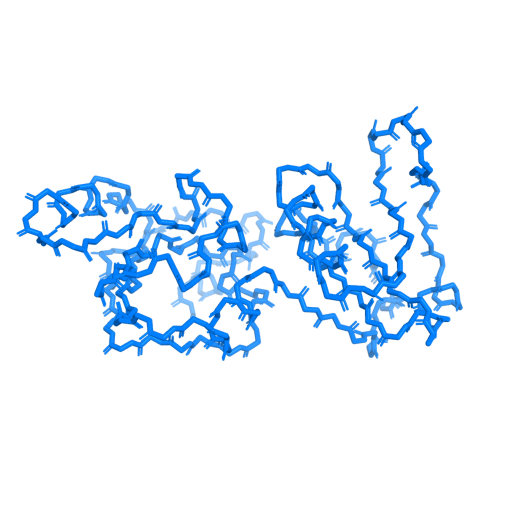89 O O . PHE A 1 71 ? 15.033 7.784 3.332 1.00 95.19 71 PHE A O 1
ATOM 596 N N . ASP A 1 72 ? 17.107 8.209 2.625 1.00 92.44 72 ASP A N 1
ATOM 597 C CA . ASP A 1 72 ? 17.703 7.182 3.472 1.00 92.44 72 ASP A CA 1
ATOM 598 C C . ASP A 1 72 ? 17.509 7.523 4.950 1.00 92.44 72 ASP A C 1
ATOM 600 O O . ASP A 1 72 ? 17.806 8.640 5.402 1.00 92.44 72 ASP A O 1
ATOM 604 N N . GLN A 1 73 ? 17.081 6.508 5.708 1.00 91.81 73 GLN A N 1
ATOM 605 C CA . GLN A 1 73 ? 16.763 6.576 7.141 1.00 91.81 73 GLN A CA 1
ATOM 606 C C . GLN A 1 73 ? 15.530 7.429 7.479 1.00 91.81 73 GLN A C 1
ATOM 608 O O . GLN A 1 73 ? 15.257 7.645 8.658 1.00 91.81 73 GLN A O 1
ATOM 613 N N . ILE A 1 74 ? 14.765 7.888 6.482 1.00 96.00 74 ILE A N 1
ATOM 614 C CA . ILE A 1 74 ? 13.482 8.548 6.727 1.00 96.00 74 ILE A CA 1
ATOM 615 C C . ILE A 1 74 ? 12.443 7.479 7.102 1.00 96.00 74 ILE A C 1
ATOM 617 O O . ILE A 1 74 ? 12.209 6.554 6.317 1.00 96.00 74 ILE A O 1
ATOM 621 N N . PRO A 1 75 ? 11.822 7.555 8.295 1.00 95.19 75 PRO A N 1
ATOM 622 C CA . PRO A 1 75 ? 10.787 6.610 8.679 1.00 95.19 75 PRO A CA 1
ATOM 623 C C . PRO A 1 75 ? 9.545 6.837 7.817 1.00 95.19 75 PRO A C 1
ATOM 625 O O . PRO A 1 75 ? 9.010 7.944 7.752 1.00 95.19 75 PRO A O 1
ATOM 628 N N . TYR A 1 76 ? 9.074 5.773 7.169 1.00 95.94 76 TYR A N 1
ATOM 629 C CA . TYR A 1 76 ? 7.826 5.809 6.417 1.00 95.94 76 TYR A CA 1
ATOM 630 C C . TYR A 1 76 ? 6.928 4.608 6.711 1.00 95.94 76 TYR A C 1
ATOM 632 O O . TYR A 1 76 ? 7.420 3.571 7.150 1.00 95.94 76 TYR A O 1
ATOM 640 N N . LEU A 1 77 ? 5.630 4.738 6.458 1.00 96.44 77 LEU A N 1
ATOM 641 C CA . LEU A 1 77 ? 4.641 3.663 6.452 1.00 96.44 77 LEU A CA 1
ATOM 642 C C . LEU A 1 77 ? 3.843 3.711 5.151 1.00 96.44 77 LEU A C 1
ATOM 644 O O . LEU A 1 77 ? 3.570 4.786 4.615 1.00 96.44 77 LEU A O 1
ATOM 648 N N . THR A 1 78 ? 3.462 2.543 4.657 1.00 95.81 78 THR A N 1
ATOM 649 C CA . THR A 1 78 ? 2.474 2.385 3.590 1.00 95.81 78 THR A CA 1
ATOM 650 C C . THR A 1 78 ? 1.078 2.178 4.179 1.00 95.81 78 THR A C 1
ATOM 652 O O . THR A 1 78 ? 0.906 1.943 5.375 1.00 95.81 78 THR A O 1
ATOM 655 N N . ASP A 1 79 ? 0.061 2.263 3.330 1.00 95.50 79 ASP A N 1
ATOM 656 C CA . ASP A 1 79 ? -1.321 1.958 3.684 1.00 95.50 79 ASP A CA 1
ATOM 657 C C . ASP A 1 79 ? -1.473 0.482 4.086 1.00 95.50 79 ASP A C 1
ATOM 659 O O . ASP A 1 79 ? -2.152 0.158 5.059 1.00 95.50 79 ASP A O 1
ATOM 663 N N . MET A 1 80 ? -0.747 -0.400 3.397 1.00 95.56 80 MET A N 1
ATOM 664 C CA . MET A 1 80 ? -0.657 -1.822 3.723 1.00 95.56 80 MET A CA 1
ATOM 665 C C . MET A 1 80 ? -0.017 -2.090 5.090 1.00 95.56 80 MET A C 1
ATOM 667 O O . MET A 1 80 ? -0.513 -2.948 5.815 1.00 95.56 80 MET A O 1
ATOM 671 N N . ASP A 1 81 ? 1.047 -1.366 5.467 1.00 96.06 81 ASP A N 1
ATOM 672 C CA . ASP A 1 81 ? 1.694 -1.544 6.781 1.00 96.06 81 ASP A CA 1
ATOM 673 C C . ASP A 1 81 ? 0.704 -1.295 7.924 1.00 96.06 81 ASP A C 1
ATOM 675 O O . ASP A 1 81 ? 0.642 -2.067 8.879 1.00 96.06 81 ASP A O 1
ATOM 679 N N . ILE A 1 82 ? -0.085 -0.225 7.810 1.00 96.56 82 ILE A N 1
ATOM 680 C CA . ILE A 1 82 ? -1.098 0.139 8.804 1.00 96.56 82 ILE A CA 1
ATOM 681 C C . ILE A 1 82 ? -2.226 -0.892 8.796 1.00 96.56 82 ILE A C 1
ATOM 683 O O . ILE A 1 82 ? -2.616 -1.378 9.854 1.00 96.56 82 ILE A O 1
ATOM 687 N N . PHE A 1 83 ? -2.716 -1.274 7.612 1.00 97.06 83 PHE A N 1
ATOM 688 C CA . PHE A 1 83 ? -3.777 -2.271 7.488 1.00 97.06 83 PHE A CA 1
ATOM 689 C C . PHE A 1 83 ? -3.388 -3.600 8.153 1.00 97.06 83 PHE A C 1
ATOM 691 O O . PHE A 1 83 ? -4.140 -4.131 8.965 1.00 97.06 83 PHE A O 1
ATOM 698 N N . PHE A 1 84 ? -2.185 -4.112 7.880 1.00 96.62 84 PHE A N 1
ATOM 699 C CA . PHE A 1 84 ? -1.693 -5.354 8.482 1.00 96.62 84 PHE A CA 1
ATOM 700 C C . PHE A 1 84 ? -1.528 -5.284 10.005 1.00 96.62 84 PHE A C 1
ATOM 702 O O . PHE A 1 84 ? -1.544 -6.327 10.660 1.00 96.62 84 PHE A O 1
ATOM 709 N N . GLN A 1 85 ? -1.347 -4.089 10.568 1.00 95.31 85 GLN A N 1
ATOM 710 C CA . GLN A 1 85 ? -1.201 -3.883 12.008 1.00 95.31 85 GLN A CA 1
ATOM 711 C C . GLN A 1 85 ? -2.536 -3.694 12.730 1.00 95.31 85 GLN A C 1
ATOM 713 O O . GLN A 1 85 ? -2.668 -4.156 13.861 1.00 95.31 85 GLN A O 1
ATOM 718 N N . GLU A 1 86 ? -3.495 -3.001 12.116 1.00 97.06 86 GLU A N 1
ATOM 719 C CA . GLU A 1 86 ? -4.728 -2.585 12.794 1.00 97.06 86 GLU A CA 1
ATOM 720 C C . GLU A 1 86 ? -5.950 -3.455 12.475 1.00 97.06 86 GLU A C 1
ATOM 722 O O . GLU A 1 86 ? -6.888 -3.497 13.276 1.00 97.06 86 GLU A O 1
ATOM 727 N N . ASP A 1 87 ? -5.975 -4.126 11.323 1.00 97.88 87 ASP A N 1
ATOM 728 C CA . ASP A 1 87 ? -7.129 -4.918 10.904 1.00 97.88 87 ASP A CA 1
ATOM 729 C C . ASP A 1 87 ? -7.159 -6.310 11.554 1.00 97.88 87 ASP A C 1
ATOM 731 O O . ASP A 1 87 ? -6.153 -7.024 11.601 1.00 97.88 87 ASP A O 1
ATOM 735 N N . ASN A 1 88 ? -8.339 -6.724 12.019 1.00 97.38 88 ASN A N 1
ATOM 736 C CA . ASN A 1 88 ? -8.536 -7.977 12.754 1.00 97.38 88 ASN A CA 1
ATOM 737 C C . ASN A 1 88 ? -9.141 -9.114 11.917 1.00 97.38 88 ASN A C 1
ATOM 739 O O . ASN A 1 88 ? -9.289 -10.218 12.438 1.00 97.38 88 ASN A O 1
ATOM 743 N N . SER A 1 89 ? -9.492 -8.873 10.651 1.00 97.81 89 SER A N 1
ATOM 744 C CA . SER A 1 89 ? -10.036 -9.928 9.787 1.00 97.81 89 SER A CA 1
ATOM 745 C C . SER A 1 89 ? -8.982 -10.995 9.463 1.00 97.81 89 SER A C 1
ATOM 747 O O . SER A 1 89 ? -7.777 -10.759 9.613 1.00 97.81 89 SER A O 1
ATOM 749 N N . TYR A 1 90 ? -9.432 -12.156 8.983 1.00 98.12 90 TYR A N 1
ATOM 750 C CA . TYR A 1 90 ? -8.574 -13.186 8.404 1.00 98.12 90 TYR A CA 1
ATOM 751 C C . TYR A 1 90 ? -8.087 -12.741 7.017 1.00 98.12 90 TYR A C 1
ATOM 753 O O . TYR A 1 90 ? -8.881 -12.517 6.098 1.00 98.12 90 TYR A O 1
ATOM 761 N N . LYS A 1 91 ? -6.772 -12.597 6.845 1.00 98.19 91 LYS A N 1
ATOM 762 C CA . LYS A 1 91 ? -6.158 -11.921 5.693 1.00 98.19 91 LYS A CA 1
ATOM 763 C C . LYS A 1 91 ? -5.683 -12.929 4.657 1.00 98.19 91 LYS A C 1
ATOM 765 O O . LYS A 1 91 ? -4.712 -13.657 4.875 1.00 98.19 91 LYS A O 1
ATOM 770 N N . ILE A 1 92 ? -6.342 -12.921 3.501 1.00 98.38 92 ILE A N 1
ATOM 771 C CA . ILE A 1 92 ? -6.033 -13.763 2.346 1.00 98.38 92 ILE A CA 1
ATOM 772 C C . ILE A 1 92 ? -5.375 -12.900 1.272 1.00 98.38 92 ILE A C 1
ATOM 774 O O . ILE A 1 92 ? -6.044 -12.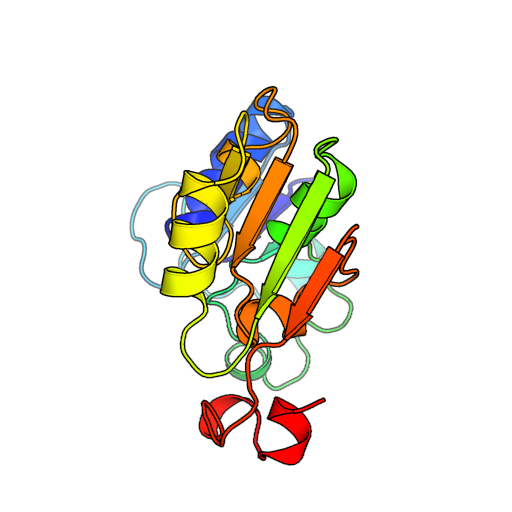141 0.577 1.00 98.38 92 ILE A O 1
ATOM 778 N N . GLY A 1 93 ? -4.059 -13.009 1.118 1.00 97.94 93 GLY A N 1
ATOM 779 C CA . GLY A 1 93 ? -3.308 -12.273 0.105 1.00 97.94 93 GLY A CA 1
ATOM 780 C C . GLY A 1 93 ? -3.186 -13.067 -1.187 1.00 97.94 93 GLY A C 1
ATOM 781 O O . GLY A 1 93 ? -2.731 -14.208 -1.172 1.00 97.94 93 GLY A O 1
ATOM 782 N N . ILE A 1 94 ? -3.546 -12.456 -2.313 1.00 98.25 94 ILE A N 1
ATOM 783 C CA . ILE A 1 94 ? -3.458 -13.059 -3.645 1.00 98.25 94 ILE A CA 1
ATOM 784 C C . ILE A 1 94 ? -2.512 -12.225 -4.502 1.00 98.25 94 ILE A C 1
ATOM 786 O O . ILE A 1 94 ? -2.713 -11.026 -4.705 1.00 98.25 94 ILE A O 1
ATOM 790 N N . THR A 1 95 ? -1.482 -12.872 -5.040 1.00 97.06 95 THR A N 1
ATOM 791 C CA . THR A 1 95 ? -0.501 -12.249 -5.928 1.00 97.06 95 THR A CA 1
ATOM 792 C C . THR A 1 95 ? -0.141 -13.147 -7.115 1.00 97.06 95 THR A C 1
ATOM 794 O O . THR A 1 95 ? -0.601 -14.283 -7.243 1.00 97.06 95 THR A O 1
ATOM 797 N N . GLY A 1 96 ? 0.661 -12.614 -8.031 1.00 95.62 96 GLY A N 1
ATOM 798 C CA . GLY A 1 96 ? 1.089 -13.263 -9.267 1.00 95.62 96 GLY A CA 1
ATOM 799 C C . GLY A 1 96 ? 1.098 -12.306 -10.452 1.00 95.62 96 GLY A C 1
ATOM 800 O O . GLY A 1 96 ? 0.597 -11.182 -10.370 1.00 95.62 96 GLY A O 1
ATOM 801 N N . THR A 1 97 ? 1.645 -12.738 -11.583 1.00 93.56 97 THR A N 1
ATOM 802 C CA . THR A 1 97 ? 1.682 -11.903 -12.792 1.00 93.56 97 THR A CA 1
ATOM 803 C C . THR A 1 97 ? 0.269 -11.680 -13.331 1.00 93.56 97 THR A C 1
ATOM 805 O O . THR A 1 97 ? -0.201 -10.547 -13.412 1.00 93.56 97 THR A O 1
ATOM 808 N N . ASN A 1 98 ? -0.476 -12.761 -13.566 1.00 94.38 98 ASN A N 1
ATOM 809 C CA . ASN A 1 98 ? -1.803 -12.725 -14.179 1.00 94.38 98 ASN A CA 1
ATOM 810 C C . ASN A 1 98 ? -2.883 -13.381 -13.312 1.00 94.38 98 ASN A C 1
ATOM 812 O O . ASN A 1 98 ? -2.601 -14.244 -12.483 1.00 94.38 98 ASN A O 1
ATOM 816 N N . GLY A 1 99 ? -4.142 -12.997 -13.543 1.00 96.00 99 GLY A N 1
ATOM 817 C CA . GLY A 1 99 ? -5.317 -13.647 -12.948 1.00 96.00 99 GLY A CA 1
ATOM 818 C C . GLY A 1 99 ? -5.638 -13.255 -11.502 1.00 96.00 99 GLY A C 1
ATOM 819 O O . GLY A 1 99 ? -6.618 -13.763 -10.962 1.00 96.00 99 GLY A O 1
ATOM 820 N N . LYS A 1 100 ? -4.862 -12.341 -10.898 1.00 97.12 100 LYS A N 1
ATOM 821 C CA . LYS A 1 100 ? -5.052 -11.860 -9.519 1.00 97.12 100 LYS A CA 1
ATOM 822 C C . LYS A 1 100 ? -6.484 -11.386 -9.267 1.00 97.12 100 LYS A C 1
ATOM 824 O O . LYS A 1 100 ? -7.192 -12.001 -8.479 1.00 97.12 100 LYS A O 1
ATOM 829 N N . SER A 1 101 ? -6.938 -10.379 -10.015 1.00 96.75 101 SER A N 1
ATOM 830 C CA . SER A 1 101 ? -8.246 -9.756 -9.793 1.00 96.75 101 SER A CA 1
ATOM 831 C C . SER A 1 101 ? -9.396 -10.734 -10.000 1.00 96.75 101 SER A C 1
ATOM 833 O O . SER A 1 101 ? -10.315 -10.785 -9.191 1.00 96.75 101 SER A O 1
ATOM 835 N N . THR A 1 102 ? -9.328 -11.574 -11.039 1.00 97.12 102 THR A N 1
ATOM 836 C CA . THR A 1 102 ? -10.329 -12.626 -11.274 1.00 97.12 102 THR A CA 1
ATOM 837 C C . THR A 1 102 ? -10.395 -13.608 -10.106 1.00 97.12 102 THR A C 1
ATOM 839 O O . THR A 1 102 ? -11.487 -13.934 -9.650 1.00 97.12 102 THR A O 1
ATOM 842 N N . CYS A 1 103 ? -9.243 -14.053 -9.592 1.00 97.75 103 CYS A N 1
ATOM 843 C CA . CYS A 1 103 ? -9.186 -14.954 -8.444 1.00 97.75 103 CYS A CA 1
ATOM 844 C C . CYS A 1 103 ? -9.756 -14.298 -7.180 1.00 97.75 103 CYS A C 1
ATOM 846 O O . CYS A 1 103 ? -10.599 -14.908 -6.526 1.00 97.75 103 CYS A O 1
ATOM 848 N N . CYS A 1 104 ? -9.380 -13.046 -6.892 1.00 97.62 104 CYS A N 1
ATOM 849 C CA . CYS A 1 104 ? -9.939 -12.275 -5.781 1.00 97.62 104 CYS A CA 1
ATOM 850 C C . CYS A 1 104 ? -11.468 -12.181 -5.881 1.00 97.62 104 CYS A C 1
ATOM 852 O O . CYS A 1 104 ? -12.172 -12.496 -4.925 1.00 97.62 104 CYS A O 1
ATOM 854 N N . HIS A 1 105 ? -11.994 -11.795 -7.048 1.00 96.94 105 HIS A N 1
ATOM 855 C CA . HIS A 1 105 ? -13.435 -11.663 -7.258 1.00 96.94 105 HIS A CA 1
ATOM 856 C C . HIS A 1 105 ? -14.183 -12.987 -7.102 1.00 96.94 105 HIS A C 1
ATOM 858 O O . HIS A 1 105 ? -15.220 -13.011 -6.447 1.00 96.94 105 HIS A O 1
ATOM 864 N N . HIS A 1 106 ? -13.667 -14.083 -7.665 1.00 97.44 106 HIS A N 1
ATOM 865 C CA . HIS A 1 106 ? -14.283 -15.399 -7.492 1.00 97.44 106 HIS A CA 1
ATOM 866 C C . HIS A 1 106 ? -14.263 -15.839 -6.029 1.00 97.44 106 HIS A C 1
ATOM 868 O O . HIS A 1 106 ? -15.264 -16.348 -5.535 1.00 97.44 106 HIS A O 1
ATOM 874 N N . LEU A 1 107 ? -13.157 -15.610 -5.316 1.00 97.00 107 LEU A N 1
ATOM 875 C CA . LEU A 1 107 ? -13.068 -15.953 -3.901 1.00 97.00 107 LEU A CA 1
ATOM 876 C C . LEU A 1 107 ? -14.088 -15.162 -3.069 1.00 97.00 107 LEU A C 1
ATOM 878 O O . LEU A 1 107 ? -14.784 -15.754 -2.253 1.00 97.00 107 LEU A O 1
ATOM 882 N N . ASN A 1 108 ? -14.257 -13.867 -3.342 1.00 96.38 108 ASN A N 1
ATOM 883 C CA . ASN A 1 108 ? -15.242 -13.018 -2.659 1.00 96.38 108 ASN A CA 1
ATOM 884 C C . ASN A 1 108 ? -16.700 -13.377 -2.982 1.00 96.38 108 ASN A C 1
ATOM 886 O O . ASN A 1 108 ? -17.610 -12.945 -2.288 1.00 96.38 108 ASN A O 1
ATOM 890 N N . GLN A 1 109 ? -16.957 -14.099 -4.074 1.00 96.31 109 GLN A N 1
ATOM 891 C CA . GLN A 1 109 ? -18.295 -14.614 -4.388 1.00 96.31 109 GLN A CA 1
ATOM 892 C C . GLN A 1 109 ? -18.608 -15.921 -3.652 1.00 96.31 109 GLN A C 1
ATOM 894 O O . GLN A 1 109 ? -19.772 -16.301 -3.576 1.00 96.31 109 GLN A O 1
ATOM 899 N N . ILE A 1 110 ? -17.578 -16.625 -3.177 1.00 96.50 110 ILE A N 1
ATOM 900 C CA . ILE A 1 110 ? -17.700 -17.933 -2.525 1.00 96.50 110 ILE A CA 1
ATOM 901 C C . ILE A 1 110 ? -17.587 -17.797 -1.002 1.00 96.50 110 ILE A C 1
ATOM 903 O O . ILE A 1 110 ? -18.239 -18.548 -0.283 1.00 96.50 110 ILE A O 1
ATOM 907 N N . LEU A 1 111 ? -16.761 -16.868 -0.512 1.00 95.56 111 LEU A N 1
ATOM 908 C CA . LEU A 1 111 ? -16.635 -16.562 0.910 1.00 95.56 111 LEU A CA 1
ATOM 909 C C . LEU A 1 111 ? -17.679 -15.527 1.329 1.00 95.56 111 LEU A C 1
ATOM 911 O O . LEU A 1 111 ? -17.618 -14.370 0.907 1.00 95.56 111 LEU A O 1
ATOM 915 N N . ASP A 1 112 ? -18.588 -15.940 2.206 1.00 93.62 112 ASP A N 1
ATOM 916 C CA . ASP A 1 112 ? -19.468 -15.025 2.930 1.00 93.62 112 ASP A CA 1
ATOM 917 C C . ASP A 1 112 ? -18.651 -14.118 3.876 1.00 93.62 112 ASP A C 1
ATOM 919 O O . ASP A 1 112 ? -17.532 -14.457 4.265 1.00 93.62 112 ASP A O 1
ATOM 923 N N . ASP A 1 113 ? -19.197 -12.947 4.223 1.00 95.56 113 ASP A N 1
ATOM 924 C CA . ASP A 1 113 ? -18.567 -11.961 5.125 1.00 95.56 113 ASP A CA 1
ATOM 925 C C . ASP A 1 113 ? -17.121 -11.580 4.746 1.00 95.56 113 ASP A C 1
ATOM 927 O O . ASP A 1 113 ? -16.225 -11.433 5.584 1.00 95.56 113 ASP A O 1
ATOM 931 N N . SER A 1 114 ? -16.895 -11.395 3.444 1.00 96.44 114 SER A N 1
ATOM 932 C CA . SER A 1 114 ? -15.603 -11.006 2.886 1.00 96.44 114 SER A CA 1
ATOM 933 C C . SER A 1 114 ? -15.606 -9.608 2.259 1.00 96.44 114 SER A C 1
ATOM 935 O O . SER A 1 114 ? -16.621 -9.114 1.757 1.00 96.44 114 SER A O 1
ATOM 937 N N . GLN A 1 115 ? -14.437 -8.962 2.283 1.00 96.12 115 GLN A N 1
ATOM 938 C CA . GLN A 1 115 ? -14.172 -7.714 1.570 1.00 96.12 115 GLN A CA 1
ATOM 939 C C . GLN A 1 115 ? -13.001 -7.845 0.591 1.00 96.12 115 GLN A C 1
ATOM 941 O O . GLN A 1 115 ? -12.011 -8.520 0.871 1.00 96.12 115 GLN A O 1
ATOM 946 N N . LEU A 1 116 ? -13.098 -7.133 -0.537 1.00 96.50 116 LEU A N 1
ATOM 947 C CA . LEU A 1 116 ? -12.036 -7.006 -1.540 1.00 96.50 116 LEU A CA 1
ATOM 948 C C . LEU A 1 116 ? -11.303 -5.678 -1.401 1.00 96.50 116 LEU A C 1
ATOM 950 O O . LEU A 1 116 ? -11.903 -4.612 -1.581 1.00 96.50 116 LEU A O 1
ATOM 954 N N . ILE A 1 117 ? -10.000 -5.755 -1.155 1.00 95.75 117 ILE A N 1
ATOM 955 C CA . ILE A 1 117 ? -9.128 -4.593 -0.968 1.00 95.75 117 ILE A CA 1
ATOM 956 C C . ILE A 1 117 ? -7.739 -4.827 -1.595 1.00 95.75 117 ILE A C 1
ATOM 958 O O . ILE A 1 117 ? -7.448 -5.894 -2.142 1.00 95.75 117 ILE A O 1
ATOM 962 N N . GLY A 1 118 ? -6.856 -3.831 -1.502 1.00 92.31 118 GLY A N 1
ATOM 963 C CA . GLY A 1 118 ? -5.473 -3.904 -1.981 1.00 92.31 118 GLY A CA 1
ATOM 964 C C . GLY A 1 118 ? -5.288 -3.164 -3.303 1.00 92.31 118 GLY A C 1
ATOM 965 O O . GLY A 1 118 ? -5.638 -1.994 -3.415 1.00 92.31 118 GLY A O 1
ATOM 966 N N . ASN A 1 119 ? -4.702 -3.823 -4.305 1.00 89.75 119 ASN A N 1
ATOM 967 C CA . ASN A 1 119 ? -4.492 -3.261 -5.648 1.00 89.75 119 ASN A CA 1
ATOM 968 C C . ASN A 1 119 ? -5.801 -3.026 -6.432 1.00 89.75 119 ASN A C 1
ATOM 970 O O . ASN A 1 119 ? -5.814 -2.299 -7.424 1.00 89.75 119 ASN A O 1
ATOM 974 N N . ILE A 1 120 ? -6.899 -3.640 -5.991 1.00 86.62 120 ILE A N 1
ATOM 975 C CA . ILE A 1 120 ? -8.244 -3.445 -6.536 1.00 86.62 120 ILE A CA 1
ATOM 976 C C . ILE A 1 120 ? -9.214 -3.032 -5.433 1.00 86.62 120 ILE A C 1
ATOM 978 O O . ILE A 1 120 ? -8.955 -3.209 -4.244 1.00 86.62 120 ILE A O 1
ATOM 982 N N . GLY A 1 121 ? -10.379 -2.540 -5.848 1.00 80.62 121 GLY A N 1
ATOM 983 C CA . GLY A 1 121 ? -11.459 -2.207 -4.932 1.00 80.62 121 GLY A CA 1
ATOM 984 C C . GLY A 1 121 ? -11.239 -0.864 -4.245 1.00 80.62 121 GLY A C 1
ATOM 985 O O . GLY A 1 121 ? -10.914 0.133 -4.893 1.00 80.62 121 GLY A O 1
ATOM 986 N N . LYS A 1 122 ? -11.514 -0.822 -2.941 1.00 87.31 122 LYS A N 1
ATOM 987 C CA . LYS A 1 122 ? -11.468 0.404 -2.138 1.00 87.31 122 LYS A CA 1
ATOM 988 C C . LYS A 1 122 ? -10.104 0.561 -1.446 1.00 87.31 122 LYS A C 1
ATOM 990 O O . LYS A 1 122 ? -9.427 -0.441 -1.217 1.00 87.31 122 LYS A O 1
ATOM 995 N N . PRO A 1 123 ? -9.710 1.793 -1.071 1.00 91.44 123 PRO A N 1
ATOM 996 C CA . PRO A 1 123 ? -8.478 2.024 -0.318 1.00 91.44 123 PRO A CA 1
ATOM 997 C C . PRO A 1 123 ? -8.462 1.220 0.983 1.00 91.44 123 PRO A C 1
ATOM 999 O O . PRO A 1 123 ? -9.455 1.210 1.709 1.00 91.44 123 PRO A O 1
ATOM 1002 N N . VAL A 1 124 ? -7.338 0.575 1.297 1.00 94.81 124 VAL A N 1
ATOM 1003 C CA . VAL A 1 124 ? -7.251 -0.343 2.447 1.00 94.81 124 VAL A CA 1
ATOM 1004 C C . VAL A 1 124 ? -7.529 0.355 3.781 1.00 94.81 124 VAL A C 1
ATOM 1006 O O . VAL A 1 124 ? -8.230 -0.206 4.615 1.00 94.81 124 VAL A O 1
ATOM 1009 N N . LEU A 1 125 ? -7.081 1.605 3.967 1.00 96.00 125 LEU A N 1
ATOM 1010 C CA . LEU A 1 125 ? -7.287 2.329 5.232 1.00 96.00 125 LEU A CA 1
ATOM 1011 C C . LEU A 1 125 ? -8.738 2.743 5.463 1.00 96.00 125 LEU A C 1
ATOM 1013 O O . LEU A 1 125 ? -9.166 2.835 6.607 1.00 96.00 125 LEU A O 1
ATOM 1017 N N . ASP A 1 126 ? -9.510 2.941 4.393 1.00 95.38 126 ASP A N 1
ATOM 1018 C CA . ASP A 1 126 ? -10.944 3.219 4.510 1.00 95.38 126 ASP A CA 1
ATOM 1019 C C . ASP A 1 126 ? -11.745 1.954 4.895 1.00 95.38 126 ASP A C 1
ATOM 1021 O O . ASP A 1 126 ? -12.959 2.029 5.074 1.00 95.38 126 ASP A O 1
ATOM 1025 N N . ASN A 1 127 ? -11.097 0.782 4.956 1.00 95.69 127 ASN A N 1
ATOM 1026 C CA . ASN A 1 127 ? -11.733 -0.526 5.142 1.00 95.69 127 ASN A CA 1
ATOM 1027 C C . ASN A 1 127 ? -11.041 -1.370 6.234 1.00 95.69 127 ASN A C 1
ATOM 1029 O O . ASN A 1 127 ? -11.070 -2.601 6.194 1.00 95.69 127 ASN A O 1
ATOM 1033 N N . ILE A 1 128 ? -10.437 -0.716 7.228 1.00 96.81 128 ILE A N 1
ATOM 1034 C CA . ILE A 1 128 ? -9.935 -1.374 8.442 1.00 96.81 128 ILE A CA 1
ATOM 1035 C C . ILE A 1 128 ? -11.119 -1.714 9.356 1.00 96.81 128 ILE A C 1
ATOM 1037 O O . ILE A 1 128 ? -11.957 -0.853 9.621 1.00 96.81 128 ILE A O 1
ATOM 1041 N N . ASN A 1 129 ? -11.164 -2.941 9.886 1.00 96.19 129 ASN A N 1
ATOM 1042 C CA . ASN A 1 129 ? -12.144 -3.387 10.882 1.00 96.19 129 ASN A CA 1
ATOM 1043 C C . ASN A 1 129 ? -13.606 -3.106 10.485 1.00 96.19 129 ASN A C 1
ATOM 1045 O O . ASN A 1 129 ? -14.424 -2.707 11.313 1.00 96.19 129 ASN A O 1
ATOM 1049 N N . THR A 1 130 ? -13.955 -3.352 9.220 1.00 95.25 130 THR A N 1
ATOM 1050 C CA . THR A 1 130 ? -15.322 -3.180 8.684 1.00 95.25 130 THR A CA 1
ATOM 1051 C C . THR A 1 130 ? -16.350 -4.142 9.285 1.00 95.25 130 THR A C 1
ATOM 1053 O O . THR A 1 130 ? -17.544 -3.995 9.034 1.00 95.25 130 THR A O 1
ATOM 1056 N N . GLY A 1 131 ? -15.897 -5.122 10.071 1.00 95.25 131 GLY A N 1
ATOM 1057 C CA . GLY A 1 131 ? -16.708 -6.209 10.613 1.00 95.25 131 GLY A CA 1
ATOM 1058 C C . GLY A 1 131 ? -16.729 -7.460 9.732 1.00 95.25 131 GLY A C 1
ATOM 1059 O O . GLY A 1 131 ? -17.288 -8.461 10.160 1.00 95.25 131 GLY A O 1
ATOM 1060 N N . CYS A 1 132 ? -16.104 -7.423 8.549 1.00 96.31 132 CYS A N 1
ATOM 1061 C CA . CYS A 1 132 ? -15.919 -8.610 7.711 1.00 96.31 132 CYS A CA 1
ATOM 1062 C C . CYS A 1 132 ? -15.011 -9.636 8.407 1.00 96.31 132 CYS A C 1
ATOM 1064 O O . CYS A 1 132 ? -13.992 -9.272 9.001 1.00 96.31 132 CYS A O 1
ATOM 1066 N N . GLU A 1 133 ? -15.353 -10.917 8.283 1.00 97.81 133 GLU A N 1
ATOM 1067 C CA . GLU A 1 133 ? -14.537 -12.025 8.785 1.00 97.81 133 GLU A CA 1
ATOM 1068 C C . GLU A 1 133 ? -13.264 -12.192 7.944 1.00 97.81 133 GLU A C 1
ATOM 1070 O O . GLU A 1 133 ? -12.194 -12.458 8.492 1.00 97.81 133 GLU A O 1
ATOM 1075 N N . TYR A 1 134 ? -13.353 -11.955 6.629 1.00 98.25 134 TYR A N 1
ATOM 1076 C CA . TYR A 1 134 ? -12.250 -12.147 5.687 1.00 98.25 134 TYR A CA 1
ATOM 1077 C C . TYR A 1 134 ? -11.892 -10.864 4.934 1.00 98.25 134 TYR A C 1
ATOM 1079 O O . TYR A 1 134 ? -12.754 -10.202 4.355 1.00 98.25 134 TYR A O 1
ATOM 1087 N N . SER A 1 135 ? -10.596 -10.571 4.831 1.00 97.94 135 SER A N 1
ATOM 1088 C CA . SER A 1 135 ? -10.073 -9.606 3.861 1.00 97.94 135 SER A CA 1
ATOM 1089 C C . SER A 1 135 ? -9.329 -10.330 2.757 1.00 97.94 135 SER A C 1
ATOM 1091 O O . SER A 1 135 ? -8.287 -10.943 2.988 1.00 97.94 135 SER A O 1
ATOM 1093 N N . ILE A 1 136 ? -9.852 -10.229 1.540 1.00 98.00 136 ILE A N 1
ATOM 1094 C CA . ILE A 1 136 ? -9.220 -10.730 0.326 1.00 98.00 136 ILE A CA 1
ATOM 1095 C C . ILE A 1 136 ? -8.435 -9.572 -0.288 1.00 98.00 136 ILE A C 1
ATOM 1097 O O . ILE A 1 136 ? -8.999 -8.573 -0.740 1.00 98.00 136 ILE A O 1
ATOM 1101 N N . ILE A 1 137 ? -7.114 -9.707 -0.279 1.00 97.62 137 ILE A N 1
ATOM 1102 C CA . ILE A 1 137 ? -6.172 -8.632 -0.564 1.00 97.62 137 ILE A CA 1
ATOM 1103 C C . ILE A 1 137 ? -5.450 -8.945 -1.869 1.00 97.62 137 ILE A C 1
ATOM 1105 O O . ILE A 1 137 ? -4.615 -9.850 -1.926 1.00 97.62 137 ILE A O 1
ATOM 1109 N N . GLU A 1 138 ? -5.723 -8.178 -2.923 1.00 97.25 138 GLU A N 1
ATOM 1110 C CA . GLU A 1 138 ? -4.886 -8.242 -4.120 1.00 97.25 138 GLU A CA 1
ATOM 1111 C C . GLU A 1 138 ? -3.565 -7.514 -3.870 1.00 97.25 138 GLU A C 1
ATOM 1113 O O . GLU A 1 138 ? -3.555 -6.314 -3.596 1.00 97.25 138 GLU A O 1
ATOM 1118 N N . LEU A 1 139 ? -2.444 -8.216 -4.022 1.00 94.94 139 LEU A N 1
ATOM 1119 C CA . LEU A 1 139 ? -1.111 -7.661 -3.813 1.00 94.94 139 LEU A CA 1
ATOM 1120 C C . LEU A 1 139 ? -0.357 -7.558 -5.141 1.00 94.94 139 LEU A C 1
ATOM 1122 O O . LEU A 1 139 ? -0.073 -8.566 -5.797 1.00 94.94 139 LEU A O 1
ATOM 1126 N N . SER A 1 140 ? 0.002 -6.334 -5.529 1.00 91.56 140 SER A N 1
ATOM 1127 C CA . SER A 1 140 ? 0.943 -6.085 -6.627 1.00 91.56 140 SER A CA 1
ATOM 1128 C C . SER A 1 140 ? 2.398 -6.226 -6.162 1.00 91.56 140 SER A C 1
ATOM 1130 O O . SER A 1 140 ? 2.710 -6.028 -4.986 1.00 91.56 140 SER A O 1
ATOM 1132 N N . SER A 1 141 ? 3.323 -6.481 -7.095 1.00 90.38 141 SER A N 1
ATOM 1133 C CA . SER A 1 141 ? 4.763 -6.507 -6.789 1.00 90.38 141 SER A CA 1
ATOM 1134 C C . SER A 1 141 ? 5.270 -5.173 -6.227 1.00 90.38 141 SER A C 1
ATOM 1136 O O . SER A 1 141 ? 6.162 -5.153 -5.390 1.00 90.38 141 SER A O 1
ATOM 1138 N N . PHE A 1 142 ? 4.685 -4.050 -6.660 1.00 87.31 142 PHE A N 1
ATOM 1139 C CA . PHE A 1 142 ? 5.063 -2.713 -6.192 1.00 87.31 142 PHE A CA 1
ATOM 1140 C C . PHE A 1 142 ? 4.682 -2.473 -4.730 1.00 87.31 142 PHE A C 1
ATOM 1142 O O . PHE A 1 142 ? 5.411 -1.797 -4.009 1.00 87.31 142 PHE A O 1
ATOM 1149 N N . GLN A 1 143 ? 3.533 -3.003 -4.300 1.00 89.56 143 GLN A N 1
ATOM 1150 C CA . GLN A 1 143 ? 3.111 -2.942 -2.900 1.00 89.56 143 GLN A CA 1
ATOM 1151 C C . GLN A 1 143 ? 3.980 -3.859 -2.038 1.00 89.56 143 GLN A C 1
ATOM 1153 O O . GLN A 1 143 ? 4.435 -3.433 -0.981 1.00 89.56 143 GLN A O 1
ATOM 1158 N N . ILE A 1 144 ? 4.263 -5.077 -2.519 1.00 90.31 144 ILE A N 1
ATOM 1159 C CA . ILE A 1 144 ? 5.117 -6.050 -1.822 1.00 90.31 144 ILE A CA 1
ATOM 1160 C C . ILE A 1 144 ? 6.540 -5.506 -1.609 1.00 90.31 144 ILE A C 1
ATOM 1162 O O . ILE A 1 144 ? 7.089 -5.692 -0.531 1.00 90.31 144 ILE A O 1
ATOM 1166 N N . GLU A 1 145 ? 7.126 -4.787 -2.575 1.00 87.69 145 GLU A N 1
ATOM 1167 C CA . GLU A 1 145 ? 8.469 -4.190 -2.411 1.00 87.69 145 GLU A CA 1
ATOM 1168 C C . GLU A 1 145 ? 8.518 -3.126 -1.295 1.00 87.69 145 GLU A C 1
ATOM 1170 O O . GLU A 1 145 ? 9.569 -2.908 -0.693 1.00 87.69 145 GLU A O 1
ATOM 1175 N N . LYS A 1 146 ? 7.405 -2.426 -1.036 1.00 88.31 146 LYS A N 1
ATOM 1176 C CA . LYS A 1 146 ? 7.372 -1.244 -0.152 1.00 88.31 146 LYS A CA 1
ATOM 1177 C C . LYS A 1 146 ? 6.862 -1.531 1.248 1.00 88.31 146 LYS A C 1
ATOM 1179 O O . LYS A 1 146 ? 7.214 -0.803 2.173 1.00 88.31 146 LYS A O 1
ATOM 1184 N N . VAL A 1 147 ? 6.008 -2.537 1.395 1.00 91.25 147 VAL A N 1
ATOM 1185 C CA . VAL A 1 147 ? 5.487 -2.937 2.700 1.00 91.25 147 VAL A CA 1
ATOM 1186 C C . VAL A 1 147 ? 6.614 -3.556 3.528 1.00 91.25 147 VAL A C 1
ATOM 1188 O O . VAL A 1 147 ? 7.401 -4.362 3.034 1.00 91.25 147 VAL A O 1
ATOM 1191 N N . LYS A 1 148 ? 6.727 -3.163 4.795 1.00 90.12 148 LYS A N 1
ATOM 1192 C 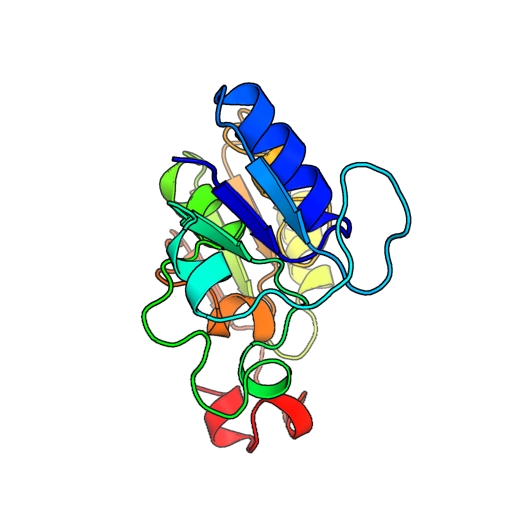CA . LYS A 1 148 ? 7.812 -3.619 5.674 1.00 90.12 148 LYS A CA 1
ATOM 1193 C C . LYS A 1 148 ? 7.594 -5.039 6.159 1.00 90.12 148 LYS A C 1
ATOM 1195 O O . LYS A 1 148 ? 8.546 -5.802 6.296 1.00 90.12 148 LYS A O 1
ATOM 1200 N N . GLU A 1 149 ? 6.347 -5.365 6.473 1.00 89.12 149 GLU A N 1
ATOM 1201 C CA . GLU A 1 149 ? 5.974 -6.658 7.024 1.00 89.12 149 GLU A CA 1
ATOM 1202 C C . GLU A 1 149 ? 4.623 -7.089 6.455 1.00 89.12 149 GLU A C 1
ATOM 1204 O O . GLU A 1 149 ? 3.594 -6.462 6.703 1.00 89.12 149 GLU A O 1
ATOM 1209 N N . ILE A 1 150 ? 4.629 -8.177 5.686 1.00 91.81 150 ILE A N 1
ATOM 1210 C CA . ILE A 1 150 ? 3.406 -8.803 5.185 1.00 91.81 150 ILE A CA 1
ATOM 1211 C C . ILE A 1 150 ? 2.870 -9.741 6.266 1.00 91.81 150 ILE A C 1
ATOM 1213 O O . ILE A 1 150 ? 3.514 -10.738 6.591 1.00 91.81 150 ILE A O 1
ATOM 1217 N N . LYS A 1 151 ? 1.677 -9.442 6.792 1.00 94.88 151 LYS A N 1
ATOM 1218 C CA . LYS A 1 151 ? 0.968 -10.292 7.762 1.00 94.88 151 LYS A CA 1
ATOM 1219 C C . LYS A 1 151 ? -0.285 -10.863 7.125 1.00 94.88 151 LYS A C 1
ATOM 1221 O O . LYS A 1 151 ? -1.345 -10.245 7.152 1.00 94.88 151 LYS A O 1
ATOM 1226 N N . LEU A 1 152 ? -0.133 -12.032 6.519 1.00 97.25 152 LEU A N 1
ATOM 1227 C CA . LEU A 1 152 ? -1.230 -12.791 5.932 1.00 97.25 152 LEU A CA 1
ATOM 1228 C C . LEU A 1 152 ? -1.462 -14.058 6.742 1.00 97.25 152 LEU A C 1
ATOM 1230 O O . LEU A 1 152 ? -0.503 -14.719 7.137 1.00 97.25 152 LEU A O 1
ATOM 1234 N N . ASP A 1 153 ? -2.728 -14.419 6.910 1.00 98.25 153 ASP A N 1
ATOM 1235 C CA . ASP A 1 153 ? -3.113 -15.725 7.436 1.00 98.25 153 ASP A CA 1
ATOM 1236 C C . ASP A 1 153 ? -3.047 -16.793 6.331 1.00 98.25 153 ASP A C 1
ATOM 1238 O O . ASP A 1 153 ? -2.696 -17.946 6.586 1.00 98.25 153 ASP A O 1
ATOM 1242 N N . LEU A 1 154 ? -3.309 -16.389 5.080 1.00 98.12 154 LEU A N 1
ATOM 1243 C CA . LEU A 1 154 ? -3.158 -17.212 3.881 1.00 98.12 154 LEU A CA 1
ATOM 1244 C C . LEU A 1 154 ? -2.567 -16.395 2.722 1.00 98.12 154 LEU A C 1
ATOM 1246 O O . LEU A 1 154 ? -3.086 -15.342 2.365 1.00 98.12 154 LEU A O 1
ATOM 1250 N N . GLY A 1 155 ? -1.502 -16.901 2.096 1.00 97.62 155 GLY A N 1
ATOM 1251 C CA . GLY A 1 155 ? -0.895 -16.312 0.898 1.00 97.62 155 GLY A CA 1
ATOM 1252 C C . GLY A 1 155 ? -1.033 -17.225 -0.320 1.00 97.62 155 GLY A C 1
ATOM 1253 O O . GLY A 1 155 ? -0.728 -18.414 -0.242 1.00 97.62 155 GLY A O 1
ATOM 1254 N N . VAL A 1 156 ? -1.458 -16.670 -1.454 1.00 97.75 156 VAL A N 1
ATOM 1255 C CA . VAL A 1 156 ? -1.628 -17.381 -2.727 1.00 97.75 156 VAL A CA 1
ATOM 1256 C C . VAL A 1 156 ? -0.805 -16.696 -3.812 1.00 97.75 156 VAL A C 1
ATOM 1258 O O . VAL A 1 156 ? -1.070 -15.556 -4.187 1.00 97.75 156 VAL A O 1
ATOM 1261 N N . LEU A 1 157 ? 0.170 -17.417 -4.359 1.00 97.19 157 LEU A N 1
ATOM 1262 C CA . LEU A 1 157 ? 0.908 -17.018 -5.554 1.00 97.19 157 LEU A CA 1
ATOM 1263 C C . LEU A 1 157 ? 0.369 -17.798 -6.757 1.00 97.19 157 LEU A C 1
ATOM 1265 O O . LEU A 1 157 ? 0.561 -19.008 -6.848 1.00 97.19 157 LEU A O 1
ATOM 1269 N N . LEU A 1 158 ? -0.300 -17.111 -7.683 1.00 97.56 158 LEU A N 1
ATOM 1270 C CA . LEU A 1 158 ? -0.966 -17.759 -8.818 1.00 97.56 158 LEU A CA 1
ATOM 1271 C C . LEU A 1 158 ? 0.011 -18.224 -9.901 1.00 97.56 158 LEU A C 1
ATOM 1273 O O . LEU A 1 158 ? -0.128 -19.314 -10.449 1.00 97.56 158 LEU A O 1
ATOM 1277 N N . ASN A 1 159 ? 0.944 -17.355 -10.281 1.00 96.06 159 ASN A N 1
ATOM 1278 C CA . ASN A 1 159 ? 1.931 -17.584 -11.335 1.00 96.06 159 ASN A CA 1
ATOM 1279 C C . ASN A 1 159 ? 3.012 -16.497 -11.288 1.00 96.06 159 ASN A C 1
ATOM 1281 O O . ASN A 1 159 ? 2.760 -15.392 -10.808 1.00 96.06 159 ASN A O 1
ATOM 1285 N N . ILE A 1 160 ? 4.188 -16.814 -11.831 1.00 94.94 160 ILE A N 1
ATOM 1286 C CA . ILE A 1 160 ? 5.283 -15.867 -12.059 1.00 94.94 160 ILE A CA 1
ATOM 1287 C C . ILE A 1 160 ? 5.697 -15.975 -13.531 1.00 94.94 160 ILE A C 1
ATOM 1289 O O . ILE A 1 160 ? 6.116 -17.039 -13.988 1.00 94.94 160 ILE A O 1
ATOM 1293 N N . ALA A 1 161 ? 5.596 -14.872 -14.264 1.00 92.31 161 ALA A N 1
ATOM 1294 C CA . ALA A 1 161 ? 6.081 -14.696 -15.628 1.00 92.31 161 ALA A CA 1
ATOM 1295 C C . ALA A 1 161 ? 6.760 -13.318 -15.765 1.00 92.31 161 ALA A C 1
ATOM 1297 O O . ALA A 1 161 ? 6.498 -12.445 -14.939 1.00 92.31 161 ALA A O 1
ATOM 1298 N N . PRO A 1 162 ? 7.650 -13.103 -16.754 1.00 88.88 162 PRO A N 1
ATOM 1299 C CA . PRO A 1 162 ? 8.340 -11.824 -16.908 1.00 88.88 162 PRO A CA 1
ATOM 1300 C C . PRO A 1 162 ? 7.373 -10.648 -17.066 1.00 88.88 162 PRO A C 1
ATOM 1302 O O . PRO A 1 162 ? 6.593 -10.615 -18.015 1.00 88.88 162 PRO A O 1
ATOM 1305 N N . ASP A 1 163 ? 7.457 -9.692 -16.143 1.00 87.62 163 ASP A N 1
ATOM 1306 C CA . ASP A 1 163 ? 6.646 -8.475 -16.104 1.00 87.62 163 ASP A CA 1
ATOM 1307 C C . ASP A 1 163 ? 7.379 -7.390 -15.292 1.00 87.62 163 ASP A C 1
ATOM 1309 O O . ASP A 1 163 ? 8.250 -7.713 -14.481 1.00 87.62 163 ASP A O 1
ATOM 1313 N N . HIS A 1 164 ? 7.073 -6.112 -15.533 1.00 82.62 164 HIS A N 1
ATOM 1314 C CA . HIS A 1 164 ? 7.637 -4.951 -14.813 1.00 82.62 164 HIS A CA 1
ATOM 1315 C C . HIS A 1 164 ? 9.176 -4.948 -14.635 1.00 82.62 164 HIS A C 1
ATOM 1317 O O . HIS A 1 164 ? 9.712 -4.481 -13.626 1.00 82.62 164 HIS A O 1
ATOM 1323 N N . ILE A 1 165 ? 9.915 -5.485 -15.611 1.00 85.56 165 ILE A N 1
ATOM 1324 C CA . ILE A 1 165 ? 11.384 -5.617 -15.563 1.00 85.56 165 ILE A CA 1
ATOM 1325 C C . ILE A 1 165 ? 12.087 -4.256 -15.595 1.00 85.56 165 ILE A C 1
ATOM 1327 O O . ILE A 1 165 ? 13.176 -4.107 -15.053 1.00 85.56 165 ILE A O 1
ATOM 1331 N N . ASP A 1 166 ? 11.462 -3.258 -16.205 1.00 84.19 166 ASP A N 1
ATOM 1332 C CA . ASP A 1 166 ? 11.904 -1.865 -16.192 1.00 84.19 166 ASP A CA 1
ATOM 1333 C C . ASP A 1 166 ? 11.961 -1.281 -14.773 1.00 84.19 166 ASP A C 1
ATOM 1335 O O . ASP A 1 166 ? 12.853 -0.489 -14.471 1.00 84.19 166 ASP A O 1
ATOM 1339 N N . HIS A 1 167 ? 11.054 -1.711 -13.892 1.00 83.31 167 HIS A N 1
ATOM 1340 C CA . HIS A 1 167 ? 11.037 -1.310 -12.486 1.00 83.31 167 HIS A CA 1
ATOM 1341 C C . HIS A 1 167 ? 11.925 -2.200 -11.611 1.00 83.31 167 HIS A C 1
ATOM 1343 O O . HIS A 1 167 ? 12.739 -1.694 -10.841 1.00 83.31 167 HIS A O 1
ATOM 1349 N N . HIS A 1 168 ? 11.801 -3.524 -11.743 1.00 84.00 168 HIS A N 1
ATOM 1350 C CA . HIS A 1 168 ? 12.523 -4.491 -10.898 1.00 84.00 168 HIS A CA 1
ATOM 1351 C C . HIS A 1 168 ? 13.968 -4.748 -11.348 1.00 84.00 168 HIS A C 1
ATOM 1353 O O . HIS A 1 168 ? 14.744 -5.397 -10.652 1.00 84.00 168 HIS A O 1
ATOM 1359 N N . GLY A 1 169 ? 14.357 -4.277 -12.532 1.00 87.06 169 GLY A N 1
ATOM 1360 C CA . GLY A 1 169 ? 15.693 -4.417 -13.119 1.00 87.06 169 GLY A CA 1
ATOM 1361 C C . GLY A 1 169 ? 15.992 -5.797 -13.714 1.00 87.06 169 GLY A C 1
ATOM 1362 O O . GLY A 1 169 ? 16.731 -5.901 -14.693 1.00 87.06 169 GLY A O 1
ATOM 1363 N N . SER A 1 170 ? 15.428 -6.875 -13.163 1.00 89.94 170 SER A N 1
ATOM 1364 C CA . SER A 1 170 ? 15.549 -8.222 -13.729 1.00 89.94 170 SER A CA 1
ATOM 1365 C C . SER A 1 170 ? 14.380 -9.123 -13.342 1.00 89.94 170 SER A C 1
ATOM 1367 O O . SER A 1 170 ? 13.699 -8.891 -12.346 1.00 89.94 170 SER A O 1
ATOM 1369 N N . PHE A 1 171 ? 14.189 -10.211 -14.095 1.00 90.69 171 PHE A N 1
ATOM 1370 C CA . PHE A 1 171 ? 13.166 -11.208 -13.764 1.00 90.69 171 P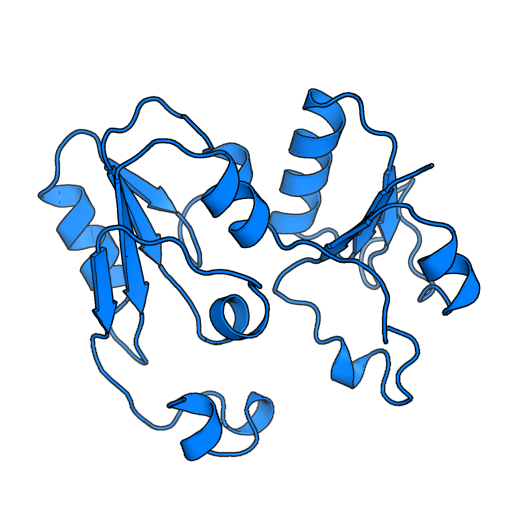HE A CA 1
ATOM 1371 C C . PHE A 1 171 ? 13.437 -11.880 -12.415 1.00 90.69 171 PHE A C 1
ATOM 1373 O O . PHE A 1 171 ? 12.509 -12.195 -11.680 1.00 90.69 171 PHE A O 1
ATOM 1380 N N . LYS A 1 172 ? 14.719 -12.052 -12.073 1.00 90.31 172 LYS A N 1
ATOM 1381 C CA . LYS A 1 172 ? 15.137 -12.621 -10.794 1.00 90.31 172 LYS A CA 1
ATOM 1382 C C . LYS A 1 172 ? 14.658 -11.766 -9.622 1.00 90.31 172 LYS A C 1
ATOM 1384 O O . LYS A 1 172 ? 14.117 -12.322 -8.674 1.00 90.31 172 LYS A O 1
ATOM 1389 N N . GLU A 1 173 ? 14.838 -10.449 -9.708 1.00 87.38 173 GLU A N 1
ATOM 1390 C CA . GLU A 1 173 ? 14.373 -9.521 -8.670 1.00 87.38 173 GLU A CA 1
ATOM 1391 C C . GLU A 1 173 ? 12.842 -9.453 -8.622 1.00 87.38 173 GLU A C 1
ATOM 1393 O O . GLU A 1 173 ? 12.282 -9.477 -7.537 1.00 87.38 173 GLU A O 1
ATOM 1398 N N . TYR A 1 174 ? 12.159 -9.484 -9.773 1.00 88.88 174 TYR A N 1
ATOM 1399 C CA . TYR A 1 174 ? 10.692 -9.563 -9.817 1.00 88.88 174 TYR A CA 1
ATOM 1400 C C . TYR A 1 174 ? 10.130 -10.815 -9.117 1.00 88.88 174 TYR A C 1
ATOM 1402 O O . TYR A 1 174 ? 9.079 -10.757 -8.488 1.00 88.88 174 TYR A O 1
ATOM 1410 N N . SER A 1 175 ? 10.812 -11.958 -9.247 1.00 88.00 175 SER A N 1
ATOM 1411 C CA . SER A 1 175 ? 10.366 -13.248 -8.700 1.00 88.00 175 SER A CA 1
ATOM 1412 C C . SER A 1 175 ? 10.744 -13.506 -7.236 1.00 88.00 175 SER A C 1
ATOM 1414 O O . SER A 1 175 ? 10.450 -14.591 -6.732 1.00 88.00 175 SER A O 1
ATOM 1416 N N . ARG A 1 176 ? 11.472 -12.582 -6.602 1.00 84.31 176 ARG A N 1
ATOM 1417 C CA . ARG A 1 176 ? 12.033 -12.747 -5.258 1.00 84.31 176 ARG A CA 1
ATOM 1418 C C . ARG A 1 176 ? 11.001 -12.463 -4.172 1.00 84.31 176 ARG A C 1
ATOM 1420 O O . ARG A 1 176 ? 11.052 -13.201 -3.163 1.00 84.31 176 ARG A O 1
#

Secondary structure (DSSP, 8-state):
--EEEE--SHHHHHHHHHHHHTT--EEEE-SS---TTEE-SPP-HHHHHTSS-EEE-TT--HHHH-TTSTTTT--EE-HHHHHHHH--SEEEEEE-SSSHHHHHHHHHHHSTTEEEEESSSB-GGGGTT-S-SEEEEE--HHHHHH-S----SEEEE----S--HHHHSSHHHHT-